Protein AF-A0A933Z102-F1 (afdb_monomer)

Nearest PDB structures (foldseek):
  1rt6-assembly1_B  TM=4.682E-01  e=6.415E+00  HIV-1 M:B_HXB2R
  1tkx-assembly1_B  TM=2.933E-01  e=2.797E+00  Human immunodeficiency virus 1
  4b3q-assembly1_B  TM=2.417E-01  e=1.741E+00  Human immunodeficiency virus 1
  1jle-assembly1_B  TM=2.819E-01  e=4.769E+00  HIV-1 M:B_HXB2R
  1jlg-assembly1_B  TM=3.079E-01  e=9.716E+00  HIV-1 M:B_HXB2R

Structure (mmCIF, N/CA/C/O backbone):
data_AF-A0A933Z102-F1
#
_entry.id   AF-A0A933Z102-F1
#
loop_
_atom_site.group_PDB
_atom_site.id
_atom_site.type_symbol
_atom_site.label_atom_id
_atom_site.label_alt_id
_atom_site.label_comp_id
_atom_site.label_asym_id
_atom_site.label_entity_id
_atom_site.label_seq_id
_atom_site.pdbx_PDB_ins_code
_atom_site.Cartn_x
_atom_site.Cartn_y
_atom_site.Cartn_z
_atom_site.occupancy
_atom_site.B_iso_or_equiv
_atom_site.auth_seq_id
_atom_site.auth_comp_id
_atom_site.auth_asym_id
_atom_site.auth_atom_id
_atom_site.pdbx_PDB_model_num
ATOM 1 N N . MET A 1 1 ? 8.491 11.244 -2.025 1.00 77.44 1 MET A N 1
ATOM 2 C CA . MET A 1 1 ? 7.360 10.431 -1.491 1.00 77.44 1 MET A CA 1
ATOM 3 C C . MET A 1 1 ? 7.937 9.228 -0.768 1.00 77.44 1 MET A C 1
ATOM 5 O O . MET A 1 1 ? 8.726 8.526 -1.383 1.00 77.44 1 MET A O 1
ATOM 9 N N . ILE A 1 2 ? 7.528 8.944 0.471 1.00 75.75 2 ILE A N 1
ATOM 10 C CA . ILE A 1 2 ? 7.899 7.686 1.141 1.00 75.75 2 ILE A CA 1
ATOM 11 C C . ILE A 1 2 ? 6.841 6.617 0.846 1.00 75.75 2 ILE A C 1
ATOM 13 O O . ILE A 1 2 ? 5.659 6.830 1.110 1.00 75.75 2 ILE A O 1
ATOM 17 N N . TYR A 1 3 ? 7.261 5.476 0.298 1.00 75.06 3 TYR A N 1
ATOM 18 C CA . TYR A 1 3 ? 6.426 4.291 0.102 1.00 75.06 3 TYR A CA 1
ATOM 19 C C . TYR A 1 3 ? 6.733 3.259 1.186 1.00 75.06 3 TYR A C 1
ATOM 21 O O . TYR A 1 3 ? 7.887 2.870 1.353 1.00 75.06 3 TYR A O 1
ATOM 29 N N . LEU A 1 4 ? 5.710 2.791 1.899 1.00 71.38 4 LEU A N 1
ATOM 30 C CA . LEU A 1 4 ? 5.842 1.723 2.886 1.00 71.38 4 LEU A CA 1
ATOM 31 C C . LEU A 1 4 ? 5.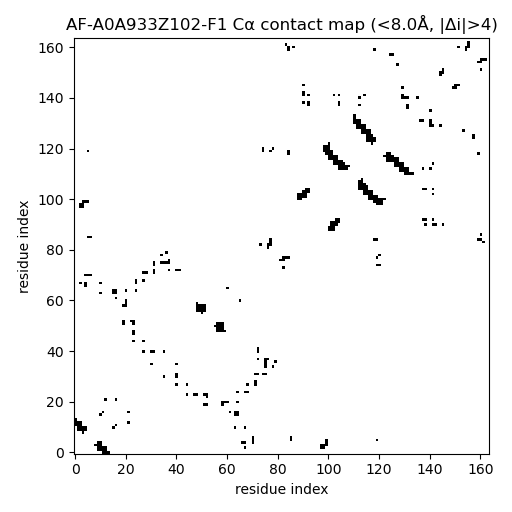277 0.426 2.305 1.00 71.38 4 LEU A C 1
ATOM 33 O O . LEU A 1 4 ? 4.087 0.346 1.999 1.00 71.38 4 LEU A O 1
ATOM 37 N N . THR A 1 5 ? 6.128 -0.586 2.142 1.00 76.69 5 THR A N 1
ATOM 38 C CA . THR A 1 5 ? 5.670 -1.903 1.693 1.00 76.69 5 THR A CA 1
ATOM 39 C C . THR A 1 5 ? 4.877 -2.601 2.789 1.00 76.69 5 THR A C 1
ATOM 41 O O . THR A 1 5 ? 5.052 -2.333 3.980 1.00 76.69 5 THR A O 1
ATOM 44 N N . LEU A 1 6 ? 4.076 -3.585 2.401 1.00 67.38 6 LEU A N 1
ATOM 45 C CA . LEU A 1 6 ? 3.466 -4.521 3.320 1.00 67.38 6 LEU A CA 1
ATOM 46 C C . LEU A 1 6 ? 4.513 -5.255 4.169 1.00 67.38 6 LEU A C 1
ATOM 48 O O . LEU A 1 6 ? 4.243 -5.614 5.296 1.00 67.38 6 LEU A O 1
ATOM 52 N N . ALA A 1 7 ? 5.745 -5.459 3.711 1.00 69.69 7 ALA A N 1
ATOM 53 C CA . ALA A 1 7 ? 6.790 -6.032 4.569 1.00 69.69 7 ALA A CA 1
ATOM 54 C C . ALA A 1 7 ? 7.361 -5.031 5.604 1.00 69.69 7 ALA A C 1
ATOM 56 O O . ALA A 1 7 ? 8.289 -5.370 6.335 1.00 69.69 7 ALA A O 1
ATOM 57 N N . GLY A 1 8 ? 6.847 -3.797 5.662 1.00 62.62 8 GLY A N 1
ATOM 58 C CA . GLY A 1 8 ? 7.334 -2.735 6.543 1.00 62.62 8 GLY A CA 1
ATOM 59 C C . GLY A 1 8 ? 8.608 -2.048 6.048 1.00 62.62 8 GLY A C 1
ATOM 60 O O . GLY A 1 8 ? 9.239 -1.314 6.805 1.00 62.62 8 GLY A O 1
ATOM 61 N N . ARG A 1 9 ? 9.008 -2.269 4.789 1.00 76.38 9 ARG A N 1
ATOM 62 C CA . ARG A 1 9 ? 10.164 -1.590 4.195 1.00 76.38 9 ARG A CA 1
ATOM 63 C C . ARG A 1 9 ? 9.748 -0.202 3.724 1.00 76.38 9 ARG A C 1
ATOM 65 O O . ARG A 1 9 ? 8.867 -0.086 2.877 1.00 76.38 9 ARG A O 1
ATOM 72 N N . ALA A 1 10 ? 10.416 0.830 4.229 1.00 75.19 10 ALA A N 1
ATOM 73 C CA . ALA A 1 10 ? 10.308 2.177 3.685 1.00 75.19 10 ALA A CA 1
ATOM 74 C C . ALA A 1 10 ? 11.202 2.324 2.441 1.00 75.19 10 ALA A C 1
ATOM 76 O O . ALA A 1 10 ? 12.326 1.819 2.416 1.00 75.19 10 ALA A O 1
ATOM 77 N N . VAL A 1 11 ? 10.687 3.000 1.417 1.00 79.19 11 VAL A N 1
ATOM 78 C CA . VAL A 1 11 ? 11.405 3.390 0.200 1.00 79.19 11 VAL A CA 1
ATOM 79 C C . VAL A 1 11 ? 11.168 4.877 -0.017 1.00 79.19 11 VAL A C 1
ATOM 81 O O . VAL A 1 11 ? 10.030 5.300 -0.243 1.00 79.19 11 VAL A O 1
ATOM 84 N N . ASP A 1 12 ? 12.226 5.674 0.052 1.00 86.50 12 ASP A N 1
ATOM 85 C CA . ASP A 1 12 ? 12.165 7.077 -0.326 1.00 86.50 12 ASP A CA 1
ATOM 86 C C . ASP A 1 12 ? 12.221 7.169 -1.849 1.00 86.50 12 ASP A C 1
ATOM 88 O O . ASP A 1 12 ? 13.262 7.004 -2.467 1.00 86.50 12 ASP A O 1
ATOM 92 N N . CYS A 1 13 ? 11.089 7.428 -2.495 1.00 86.75 13 CYS A N 1
ATOM 93 C CA . CYS A 1 13 ? 11.013 7.424 -3.953 1.00 86.75 13 CYS A CA 1
ATOM 94 C C . CYS A 1 13 ? 11.824 8.550 -4.615 1.00 86.75 13 CYS A C 1
ATOM 96 O O . CYS A 1 13 ? 12.092 8.468 -5.816 1.00 86.75 13 CYS A O 1
ATOM 98 N N . ASP A 1 14 ? 12.192 9.600 -3.880 1.00 89.38 14 ASP A N 1
ATOM 99 C CA . ASP A 1 14 ? 12.989 10.697 -4.431 1.00 89.38 14 ASP A CA 1
ATOM 100 C C . ASP A 1 14 ? 14.488 10.368 -4.396 1.00 89.38 14 ASP A C 1
ATOM 102 O O . ASP A 1 14 ? 15.206 10.745 -5.326 1.00 89.38 14 ASP A O 1
ATOM 106 N N . LEU A 1 15 ? 14.930 9.606 -3.388 1.00 91.88 15 LEU A N 1
ATOM 107 C CA . LEU A 1 15 ? 16.325 9.181 -3.209 1.00 91.88 15 LEU A CA 1
ATOM 108 C C . LEU A 1 15 ? 16.628 7.800 -3.813 1.00 91.88 15 LEU A C 1
ATOM 110 O O . LEU A 1 15 ? 17.672 7.609 -4.431 1.00 91.88 15 LEU A O 1
ATOM 114 N N . ASP A 1 16 ? 15.714 6.845 -3.654 1.00 94.00 16 ASP A N 1
ATOM 115 C CA . ASP A 1 16 ? 15.929 5.427 -3.965 1.00 94.00 16 ASP A CA 1
ATOM 116 C C . ASP A 1 16 ? 15.504 5.042 -5.389 1.00 94.00 16 ASP A C 1
ATOM 118 O O . ASP A 1 16 ? 15.850 3.957 -5.868 1.00 94.00 16 ASP A O 1
ATOM 122 N N . LEU A 1 17 ? 14.720 5.894 -6.062 1.00 95.56 17 LEU A N 1
ATOM 123 C CA . LEU A 1 17 ? 14.228 5.645 -7.417 1.00 95.56 17 LEU A CA 1
ATOM 124 C C . LEU A 1 17 ? 14.731 6.699 -8.402 1.00 95.56 17 LEU A C 1
ATOM 126 O O . LEU A 1 17 ? 14.785 7.893 -8.115 1.00 95.56 17 LEU A O 1
ATOM 130 N N . THR A 1 18 ? 15.024 6.264 -9.622 1.00 94.25 18 THR A N 1
ATOM 131 C CA . THR A 1 18 ? 15.315 7.165 -10.740 1.00 94.25 18 THR A CA 1
ATOM 132 C C . THR A 1 18 ? 14.033 7.802 -11.285 1.00 94.25 18 THR A C 1
ATOM 134 O O . THR A 1 18 ? 12.919 7.331 -11.043 1.00 94.25 18 THR A O 1
ATOM 137 N N . SER A 1 19 ? 14.163 8.871 -12.077 1.00 93.25 19 SER A N 1
ATOM 138 C CA . SER A 1 19 ? 13.002 9.501 -12.729 1.00 93.25 19 SER A CA 1
ATOM 139 C C . SER A 1 19 ? 12.198 8.517 -13.612 1.00 93.25 19 SER A C 1
ATOM 141 O O . SER A 1 19 ? 10.977 8.432 -13.436 1.00 93.25 19 SER A O 1
ATOM 143 N N . PRO A 1 20 ? 12.829 7.680 -14.470 1.00 94.06 20 PRO A N 1
ATOM 144 C CA . PRO A 1 20 ? 12.111 6.632 -15.202 1.00 94.06 20 PRO A CA 1
ATOM 145 C C . PRO A 1 20 ? 11.386 5.629 -14.293 1.00 94.06 20 PRO A C 1
ATOM 147 O O . PRO A 1 20 ? 10.242 5.266 -14.568 1.00 94.06 20 PRO A O 1
ATOM 150 N N . GLN A 1 21 ? 12.008 5.217 -13.183 1.00 95.38 21 GLN A N 1
ATOM 151 C CA . GLN A 1 21 ? 11.392 4.305 -12.214 1.00 95.38 21 GLN A CA 1
ATOM 152 C C . GLN A 1 21 ? 10.178 4.927 -11.525 1.00 95.38 21 GLN A C 1
ATOM 154 O O . GLN A 1 21 ? 9.138 4.277 -11.436 1.00 95.38 21 GLN A O 1
ATOM 159 N N . ARG A 1 22 ? 10.264 6.191 -11.090 1.00 94.62 22 ARG A N 1
ATOM 160 C CA . ARG A 1 22 ? 9.121 6.912 -10.510 1.00 94.62 22 ARG A CA 1
ATOM 161 C C . ARG A 1 22 ? 7.954 7.008 -11.485 1.00 94.62 22 ARG A C 1
ATOM 163 O O . ARG A 1 22 ? 6.806 6.858 -11.074 1.00 94.62 22 ARG A O 1
ATOM 170 N N . HIS A 1 23 ? 8.220 7.207 -12.773 1.00 93.00 23 HIS A N 1
ATOM 171 C CA . HIS A 1 23 ? 7.145 7.214 -13.756 1.00 93.00 23 HIS A CA 1
ATOM 172 C C . HIS A 1 23 ? 6.468 5.854 -13.917 1.00 93.00 23 HIS A C 1
ATOM 174 O O . HIS A 1 23 ? 5.239 5.771 -13.953 1.00 93.00 23 HIS A O 1
ATOM 180 N N . VAL A 1 24 ? 7.254 4.780 -14.030 1.00 95.00 24 VAL A N 1
ATOM 181 C CA . VAL A 1 24 ? 6.675 3.435 -14.086 1.00 95.00 24 VAL A CA 1
ATOM 182 C C . VAL A 1 24 ? 5.880 3.177 -12.807 1.00 95.00 24 VAL A C 1
ATOM 184 O O . VAL A 1 24 ? 4.745 2.719 -12.893 1.00 95.00 24 VAL A O 1
ATOM 187 N N . LEU A 1 25 ? 6.408 3.559 -11.641 1.00 94.62 25 LEU A N 1
ATOM 188 C CA . LEU A 1 25 ? 5.713 3.447 -10.361 1.00 94.62 25 LEU A CA 1
ATOM 189 C C . LEU A 1 25 ? 4.359 4.172 -10.360 1.00 94.62 25 LEU A C 1
ATOM 191 O O . LEU A 1 25 ? 3.381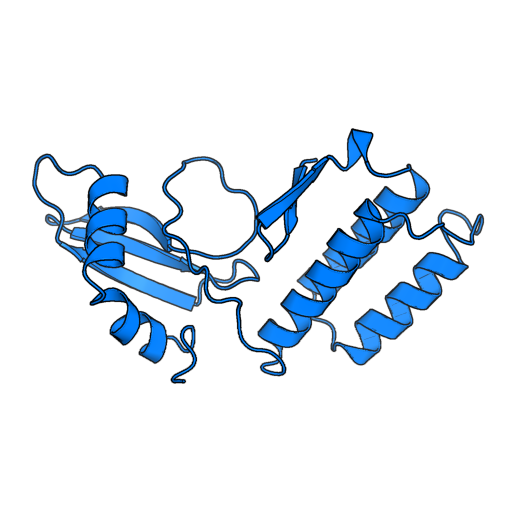 3.588 -9.908 1.00 94.62 25 LEU A O 1
ATOM 195 N N . GLN A 1 26 ? 4.258 5.388 -10.908 1.00 93.44 26 GLN A N 1
ATOM 196 C CA . GLN A 1 26 ? 2.970 6.089 -11.029 1.00 93.44 26 GLN A CA 1
ATOM 197 C C . GLN A 1 26 ? 1.934 5.247 -11.787 1.00 93.44 26 GLN A C 1
ATOM 199 O O . GLN A 1 26 ? 0.804 5.110 -11.324 1.00 93.44 26 GLN A O 1
ATOM 204 N N . LYS A 1 27 ? 2.327 4.618 -12.906 1.00 94.88 27 LYS A N 1
ATOM 205 C CA . LYS A 1 27 ? 1.442 3.708 -13.654 1.00 94.88 27 LYS A CA 1
ATOM 206 C C . LYS A 1 27 ? 1.033 2.502 -12.809 1.00 94.88 27 LYS A C 1
ATOM 208 O O . LYS A 1 27 ? -0.146 2.157 -12.781 1.00 94.88 27 LYS A O 1
ATOM 213 N N . LEU A 1 28 ? 1.991 1.884 -12.111 1.00 95.06 28 LEU A N 1
ATOM 214 C CA . LEU A 1 28 ? 1.724 0.730 -11.249 1.00 95.06 28 LEU A CA 1
ATOM 215 C C . LEU A 1 28 ? 0.740 1.082 -10.127 1.00 95.06 28 LEU A C 1
ATOM 217 O O . LEU A 1 28 ? -0.205 0.332 -9.908 1.00 95.06 28 LEU A O 1
ATOM 221 N N . LEU A 1 29 ? 0.913 2.230 -9.467 1.00 89.00 29 LEU A N 1
ATOM 222 C CA . LEU A 1 29 ? -0.008 2.722 -8.438 1.00 89.00 29 LEU A CA 1
ATOM 223 C C . LEU A 1 29 ? -1.420 2.919 -8.997 1.00 89.00 29 LEU A C 1
ATOM 225 O O . LEU A 1 29 ? -2.387 2.486 -8.381 1.00 89.00 29 LEU A O 1
ATOM 229 N N . THR A 1 30 ? -1.556 3.511 -10.188 1.00 90.00 30 THR A N 1
ATOM 230 C CA . THR A 1 30 ? -2.866 3.660 -10.839 1.00 90.00 30 THR A CA 1
ATOM 231 C C . THR A 1 30 ? -3.516 2.307 -11.129 1.00 90.00 30 THR A C 1
ATOM 233 O O . THR A 1 30 ? -4.710 2.135 -10.908 1.00 90.00 30 THR A O 1
ATOM 236 N N . TRP A 1 31 ? -2.760 1.330 -11.625 1.00 93.38 31 TRP A N 1
ATOM 237 C CA . TRP A 1 31 ? -3.302 0.011 -11.961 1.00 93.38 31 TRP A CA 1
ATOM 238 C C . TRP A 1 31 ? -3.660 -0.832 -10.739 1.00 93.38 31 TRP A C 1
ATOM 240 O O . TRP A 1 31 ? -4.670 -1.534 -10.768 1.00 93.38 31 TRP A O 1
ATOM 250 N N . GLU A 1 32 ? -2.860 -0.747 -9.676 1.00 88.50 32 GLU A N 1
ATOM 251 C CA . GLU A 1 32 ? -3.200 -1.330 -8.378 1.00 88.50 32 GLU A CA 1
ATOM 252 C C . GLU A 1 32 ? -4.490 -0.696 -7.843 1.00 88.50 32 GLU A C 1
ATOM 254 O O . GLU A 1 32 ? -5.427 -1.417 -7.501 1.00 88.50 32 GLU A O 1
ATOM 259 N N . HIS A 1 33 ? -4.601 0.637 -7.891 1.00 81.25 33 HIS A N 1
ATOM 260 C CA . HIS A 1 33 ? -5.788 1.359 -7.439 1.00 81.25 33 HIS A CA 1
ATOM 261 C C . HIS A 1 33 ? -7.051 0.925 -8.198 1.00 81.25 33 HIS A C 1
ATOM 263 O O . HIS A 1 33 ? -8.060 0.598 -7.572 1.00 81.25 33 HIS A O 1
ATOM 269 N N . LEU A 1 34 ? -6.963 0.813 -9.530 1.00 83.75 34 LEU A N 1
ATOM 270 C CA . LEU A 1 34 ? -8.036 0.302 -10.395 1.00 83.75 34 LEU A CA 1
ATOM 271 C C . LEU A 1 34 ? -8.374 -1.181 -10.159 1.00 83.75 34 LEU A C 1
ATOM 273 O O . LEU A 1 34 ? -9.346 -1.676 -10.723 1.00 83.75 34 LEU A O 1
ATOM 277 N N . GLY A 1 35 ? -7.593 -1.899 -9.348 1.00 80.50 35 GLY A N 1
ATOM 278 C CA . GLY A 1 35 ? -7.872 -3.282 -8.980 1.00 80.50 35 GLY A CA 1
ATOM 279 C C . GLY A 1 35 ? -7.730 -4.254 -10.143 1.00 80.50 35 GLY A C 1
ATOM 280 O O . GLY A 1 35 ? -8.500 -5.211 -10.224 1.00 80.50 35 GLY A O 1
ATOM 281 N N . LEU A 1 36 ? -6.774 -4.018 -11.051 1.00 90.50 36 LEU A N 1
ATOM 282 C CA . LEU A 1 36 ? -6.530 -4.935 -12.165 1.00 90.50 36 LEU A CA 1
ATOM 283 C C . LEU A 1 36 ? -6.323 -6.371 -11.675 1.00 90.50 36 LEU A C 1
ATOM 285 O O . LEU A 1 36 ? -5.804 -6.606 -10.581 1.00 90.50 36 LEU A O 1
ATOM 289 N N . LYS A 1 37 ? -6.688 -7.343 -12.514 1.00 91.75 37 LYS A N 1
ATOM 290 C CA . LYS A 1 37 ? -6.301 -8.736 -12.289 1.00 91.75 37 LYS A CA 1
ATOM 291 C C . LYS A 1 37 ? -4.778 -8.850 -12.258 1.00 91.75 37 LYS A C 1
ATOM 293 O O . LYS A 1 37 ? -4.075 -8.099 -12.937 1.00 91.75 37 LYS A O 1
ATOM 298 N N . LEU A 1 38 ? -4.269 -9.818 -11.500 1.00 90.62 38 LEU A N 1
ATOM 299 C CA . LEU A 1 38 ? -2.829 -10.000 -11.314 1.00 90.62 38 LEU A CA 1
ATOM 300 C C . LEU A 1 38 ? -2.093 -10.259 -12.642 1.00 90.62 38 LEU A C 1
ATOM 302 O O . LEU A 1 38 ? -1.009 -9.721 -12.859 1.00 90.62 38 LEU A O 1
ATOM 306 N N . GLU A 1 39 ? -2.711 -11.018 -13.551 1.00 94.88 39 GLU A N 1
ATOM 307 C CA . GLU A 1 39 ? -2.196 -11.2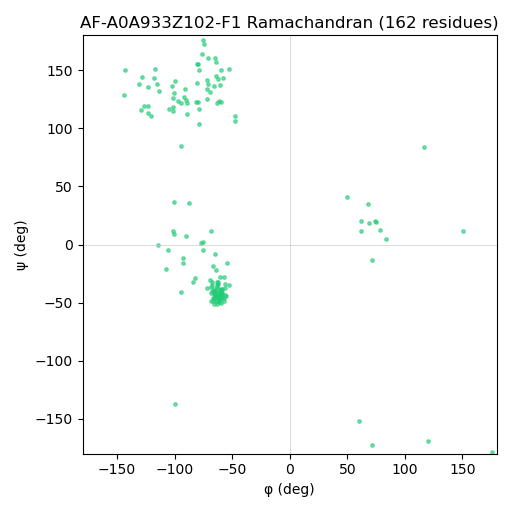88 -14.901 1.00 94.88 39 GLU A CA 1
ATOM 308 C C . GLU A 1 39 ? -2.071 -10.008 -15.745 1.00 94.88 39 GLU A C 1
ATOM 310 O O . GLU A 1 39 ? -1.013 -9.735 -16.318 1.00 94.88 39 GLU A O 1
ATOM 315 N N . ASP A 1 40 ? -3.108 -9.165 -15.735 1.00 96.19 40 ASP A N 1
ATOM 316 C CA . ASP A 1 40 ? -3.126 -7.889 -16.451 1.00 96.19 40 ASP A CA 1
ATOM 317 C C . ASP A 1 40 ? -2.098 -6.919 -15.869 1.00 96.19 40 ASP A C 1
ATOM 319 O O . ASP A 1 40 ? -1.400 -6.215 -16.604 1.00 96.19 40 ASP A O 1
ATOM 323 N N . PHE A 1 41 ? -1.978 -6.887 -14.541 1.00 96.31 41 PHE A N 1
ATOM 324 C CA . PHE A 1 41 ? -0.983 -6.077 -13.854 1.00 96.31 41 PHE A CA 1
ATOM 325 C C . PHE A 1 41 ? 0.440 -6.510 -14.222 1.00 96.31 41 PHE A C 1
ATOM 327 O O . PHE A 1 41 ? 1.269 -5.663 -14.559 1.00 96.31 41 PHE A O 1
ATOM 334 N N . ALA A 1 42 ? 0.718 -7.817 -14.218 1.00 95.56 42 ALA A N 1
ATOM 335 C CA . ALA A 1 42 ? 2.021 -8.364 -14.581 1.00 95.56 42 ALA A CA 1
ATOM 336 C C . ALA A 1 42 ? 2.390 -8.035 -16.037 1.00 95.56 42 ALA A C 1
ATOM 338 O O . ALA A 1 42 ? 3.484 -7.523 -16.293 1.00 95.56 42 ALA A O 1
ATOM 339 N N . ALA A 1 43 ? 1.463 -8.239 -16.978 1.00 96.81 43 ALA A N 1
ATOM 340 C CA . ALA A 1 43 ? 1.675 -7.929 -18.391 1.00 96.81 43 ALA A CA 1
ATOM 341 C C . ALA A 1 43 ? 1.923 -6.427 -18.623 1.00 96.81 43 ALA A C 1
ATOM 343 O O . ALA A 1 43 ? 2.860 -6.037 -19.326 1.00 96.81 43 ALA A O 1
ATOM 344 N N . ARG A 1 44 ? 1.125 -5.557 -17.989 1.00 96.56 44 ARG A N 1
ATOM 345 C CA . ARG A 1 44 ? 1.290 -4.099 -18.108 1.00 96.56 44 ARG A CA 1
ATOM 346 C C . ARG A 1 44 ? 2.570 -3.598 -17.447 1.00 96.56 44 ARG A C 1
ATOM 348 O O . ARG A 1 44 ? 3.215 -2.706 -17.998 1.00 96.56 44 ARG A O 1
ATOM 355 N N . ARG A 1 45 ? 2.972 -4.179 -16.311 1.00 95.50 45 ARG A N 1
ATOM 356 C CA . ARG A 1 45 ? 4.260 -3.894 -15.662 1.00 95.50 45 ARG A CA 1
ATOM 357 C C . ARG A 1 45 ? 5.422 -4.226 -16.591 1.00 95.50 45 ARG A C 1
ATOM 359 O O . ARG A 1 45 ? 6.287 -3.374 -16.774 1.00 95.50 45 ARG A O 1
ATOM 366 N N . ALA A 1 46 ? 5.436 -5.423 -17.181 1.00 94.94 46 ALA A N 1
ATOM 367 C CA . ALA A 1 46 ? 6.494 -5.840 -18.101 1.00 94.94 46 ALA A CA 1
ATOM 368 C C . ALA A 1 46 ? 6.620 -4.862 -19.279 1.00 94.94 46 ALA A C 1
ATOM 370 O O . ALA A 1 46 ? 7.699 -4.329 -19.530 1.00 94.94 46 ALA A O 1
ATOM 371 N N . LYS A 1 47 ? 5.491 -4.518 -19.909 1.00 94.69 47 LYS A N 1
ATOM 372 C CA . LYS A 1 47 ? 5.452 -3.545 -21.007 1.00 94.69 47 LYS A CA 1
ATOM 373 C C . LYS A 1 47 ? 5.919 -2.147 -20.588 1.00 94.69 47 LYS A C 1
ATOM 375 O O . LYS A 1 47 ? 6.626 -1.484 -21.338 1.00 94.69 47 LYS A O 1
ATOM 380 N N . ALA A 1 48 ? 5.544 -1.673 -19.400 1.00 93.81 48 ALA A N 1
ATOM 381 C CA . ALA A 1 48 ? 5.981 -0.363 -18.916 1.00 93.81 48 ALA A CA 1
ATOM 382 C C . ALA A 1 48 ? 7.485 -0.304 -18.632 1.00 93.81 48 ALA A C 1
ATOM 384 O O . ALA A 1 48 ? 8.097 0.738 -18.858 1.00 93.81 48 ALA A O 1
ATOM 385 N N . LEU A 1 49 ? 8.066 -1.403 -18.151 1.00 93.69 49 LEU A N 1
ATOM 386 C CA . LEU A 1 49 ? 9.507 -1.523 -17.951 1.00 93.69 49 LEU A CA 1
ATOM 387 C C . LEU A 1 49 ? 10.258 -1.559 -19.280 1.00 93.69 49 LEU A C 1
ATOM 389 O O . LEU A 1 49 ? 11.277 -0.891 -19.411 1.00 93.69 49 LEU A O 1
ATOM 393 N N . GLU A 1 50 ? 9.734 -2.281 -20.267 1.00 94.25 50 GLU A N 1
ATOM 394 C CA . GLU A 1 50 ? 10.313 -2.352 -21.610 1.00 94.25 50 GLU A CA 1
ATOM 395 C C . GLU A 1 50 ? 10.270 -0.997 -22.329 1.00 94.25 50 GLU A C 1
ATOM 397 O O . GLU A 1 50 ? 11.265 -0.576 -22.906 1.00 94.25 50 GLU A O 1
ATOM 402 N N . GLN A 1 51 ? 9.136 -0.293 -22.272 1.00 91.12 51 GLN A N 1
ATOM 403 C CA . GLN A 1 51 ? 8.939 0.967 -22.998 1.00 91.12 51 GLN A CA 1
ATOM 404 C C . GLN A 1 51 ? 9.515 2.195 -22.278 1.00 91.12 51 GLN A C 1
ATOM 406 O O . GLN A 1 51 ? 9.854 3.189 -22.921 1.00 91.12 51 GLN A O 1
ATOM 411 N N . GLY A 1 52 ? 9.581 2.165 -20.945 1.00 84.00 52 GLY A N 1
ATOM 412 C CA . GLY A 1 52 ? 10.038 3.281 -20.119 1.00 84.00 52 GLY A CA 1
ATOM 413 C C . GLY A 1 52 ? 9.216 4.572 -20.249 1.00 84.00 52 GLY A C 1
ATOM 414 O O . GLY A 1 52 ? 8.005 4.555 -20.497 1.00 84.00 52 GLY A O 1
ATOM 415 N N . TRP A 1 53 ? 9.872 5.714 -20.010 1.00 78.69 53 TRP A N 1
ATOM 416 C CA . TRP A 1 53 ? 9.309 7.056 -20.217 1.00 78.69 53 TRP A CA 1
ATOM 417 C C . TRP A 1 53 ? 9.654 7.543 -21.628 1.00 78.69 53 TRP A C 1
ATOM 419 O O . TRP A 1 53 ? 10.822 7.543 -22.007 1.00 78.69 53 TRP A O 1
ATOM 429 N N . GLY A 1 54 ? 8.656 7.968 -22.407 1.00 76.75 54 GLY A N 1
ATOM 430 C CA . GLY A 1 54 ? 8.879 8.532 -23.746 1.00 76.75 54 GLY A CA 1
ATOM 431 C C . GLY A 1 54 ? 9.520 7.574 -24.761 1.00 76.75 54 GLY A C 1
ATOM 432 O O . GLY A 1 54 ? 10.102 8.041 -25.732 1.00 76.75 54 GLY A O 1
ATOM 433 N N . GLY A 1 55 ? 9.451 6.255 -24.538 1.00 77.25 55 GLY A N 1
ATOM 434 C CA . GLY A 1 55 ? 10.115 5.252 -25.380 1.00 77.25 55 GLY A CA 1
ATOM 435 C C . GLY A 1 55 ? 11.589 5.008 -25.038 1.00 77.25 55 GLY A C 1
ATOM 436 O O . GLY A 1 55 ? 12.244 4.242 -25.734 1.00 77.25 55 GLY A O 1
ATOM 437 N N . LEU A 1 56 ? 12.113 5.627 -23.973 1.00 78.75 56 LEU A N 1
ATOM 438 C CA . LEU A 1 56 ? 13.505 5.492 -23.520 1.00 78.75 56 LEU A CA 1
ATOM 439 C C . LEU A 1 56 ? 13.704 4.310 -22.558 1.00 78.75 56 LEU A C 1
ATOM 441 O O . LEU A 1 56 ? 14.443 4.411 -21.579 1.00 78.75 56 LEU A O 1
ATOM 445 N N . GLY A 1 57 ? 12.988 3.211 -22.778 1.00 82.69 57 GLY A N 1
ATOM 446 C CA . GLY A 1 57 ? 13.256 1.968 -22.066 1.00 82.69 57 GLY A CA 1
ATOM 447 C C . GLY A 1 57 ? 14.521 1.263 -22.583 1.00 82.69 57 GLY A C 1
ATOM 448 O O . GLY A 1 57 ? 15.096 1.680 -23.591 1.00 82.69 57 GLY A O 1
ATOM 449 N N . PRO A 1 58 ? 14.966 0.188 -21.914 1.00 91.06 58 PRO A N 1
ATOM 450 C CA . PRO A 1 58 ? 14.345 -0.434 -20.746 1.00 91.06 58 PRO A CA 1
ATOM 451 C C . PRO A 1 58 ? 14.633 0.319 -19.438 1.00 91.06 58 PRO A C 1
ATOM 453 O O . PRO A 1 58 ? 15.684 0.928 -19.257 1.00 91.06 58 PRO A O 1
ATOM 456 N N . VAL A 1 59 ? 13.699 0.244 -18.490 1.00 93.56 59 VAL A N 1
ATOM 457 C CA . VAL A 1 59 ? 13.886 0.759 -17.128 1.00 93.56 59 VAL A CA 1
ATOM 458 C C . VAL A 1 59 ? 14.496 -0.332 -16.257 1.00 93.56 59 VAL A C 1
ATOM 460 O O . VAL A 1 59 ? 13.912 -1.402 -16.079 1.00 93.56 59 VAL A O 1
ATOM 463 N N . GLU A 1 60 ? 15.663 -0.045 -15.684 1.00 91.50 60 GLU A N 1
ATOM 464 C CA . GLU A 1 60 ? 16.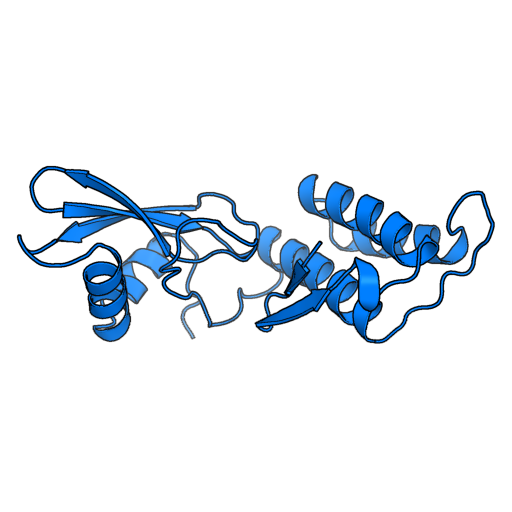340 -0.944 -14.752 1.00 91.50 60 GLU A CA 1
ATOM 465 C C . GLU A 1 60 ? 15.480 -1.214 -13.507 1.00 91.50 60 GLU A C 1
ATOM 467 O O . GLU A 1 60 ? 14.895 -0.300 -12.918 1.00 91.50 60 GLU A O 1
ATOM 472 N N . GLN A 1 61 ? 15.436 -2.473 -13.067 1.00 93.00 61 GLN A N 1
ATOM 473 C CA . GLN A 1 61 ? 14.764 -2.873 -11.832 1.00 93.00 61 GLN A CA 1
ATOM 474 C C . GLN A 1 61 ? 15.756 -2.914 -10.667 1.00 93.00 61 GLN A C 1
ATOM 476 O O . GLN A 1 61 ? 16.277 -3.972 -10.318 1.00 93.00 61 GLN A O 1
ATOM 481 N N . THR A 1 62 ? 15.990 -1.764 -10.034 1.00 95.62 62 THR A N 1
ATOM 482 C CA . THR A 1 62 ? 16.791 -1.703 -8.803 1.00 95.62 62 THR A CA 1
ATOM 483 C C . THR A 1 62 ? 16.093 -2.451 -7.658 1.00 95.62 62 THR A C 1
ATOM 485 O O . THR A 1 62 ? 14.869 -2.625 -7.684 1.00 95.62 62 THR A O 1
ATOM 488 N N . PRO A 1 63 ? 16.818 -2.848 -6.595 1.00 95.19 63 PRO A N 1
ATOM 489 C CA . PRO A 1 63 ? 16.211 -3.505 -5.436 1.00 95.19 63 PRO A CA 1
ATOM 490 C C . PRO A 1 63 ? 15.079 -2.704 -4.775 1.00 95.19 63 PRO A C 1
ATOM 492 O O . PRO A 1 63 ? 14.128 -3.296 -4.265 1.00 95.19 63 PRO A O 1
ATOM 495 N N . ALA A 1 64 ? 15.166 -1.368 -4.774 1.00 93.31 64 ALA A N 1
ATOM 496 C CA . ALA A 1 64 ? 14.114 -0.494 -4.256 1.00 93.31 64 ALA A CA 1
ATOM 497 C C . ALA A 1 64 ? 12.859 -0.543 -5.138 1.00 93.31 64 ALA A C 1
ATOM 499 O O . ALA A 1 64 ? 11.761 -0.792 -4.640 1.00 93.31 64 ALA A O 1
ATOM 500 N N . PHE A 1 65 ? 13.022 -0.401 -6.457 1.00 96.31 65 PHE A N 1
ATOM 501 C CA . PHE A 1 65 ? 11.904 -0.491 -7.391 1.00 96.31 65 PHE A CA 1
ATOM 502 C C . PHE A 1 65 ? 11.247 -1.878 -7.368 1.00 96.31 65 PHE A C 1
ATOM 504 O O . PHE A 1 65 ? 10.022 -1.986 -7.318 1.00 96.31 65 PHE A O 1
ATOM 511 N N . ALA A 1 66 ? 12.050 -2.946 -7.359 1.00 95.56 66 ALA A N 1
ATOM 512 C CA . ALA A 1 66 ? 11.560 -4.319 -7.298 1.00 95.56 66 ALA A CA 1
ATOM 513 C C . ALA A 1 66 ? 10.732 -4.577 -6.029 1.00 95.56 66 ALA A C 1
ATOM 515 O O . ALA A 1 66 ? 9.696 -5.237 -6.111 1.00 95.56 66 ALA A O 1
ATOM 516 N N . ALA A 1 67 ? 11.145 -4.016 -4.886 1.00 90.38 67 ALA A N 1
ATOM 517 C CA . ALA A 1 67 ? 10.396 -4.111 -3.637 1.00 90.38 67 ALA A CA 1
ATOM 518 C C . ALA A 1 67 ? 9.017 -3.447 -3.743 1.00 90.38 67 ALA A C 1
ATOM 520 O O . ALA A 1 67 ? 8.018 -4.078 -3.410 1.00 90.38 67 ALA A O 1
ATOM 521 N N . VAL A 1 68 ? 8.941 -2.217 -4.261 1.00 89.94 68 VAL A N 1
ATOM 522 C CA . VAL A 1 68 ? 7.661 -1.506 -4.425 1.00 89.94 68 VAL A CA 1
ATOM 523 C C . VAL A 1 68 ? 6.760 -2.207 -5.446 1.00 89.94 68 VAL A C 1
ATOM 525 O O . VAL A 1 68 ? 5.583 -2.445 -5.193 1.00 89.94 68 VAL A O 1
ATOM 528 N N . ALA A 1 69 ? 7.304 -2.593 -6.600 1.00 94.62 69 ALA A N 1
ATOM 529 C CA . ALA A 1 69 ? 6.524 -3.246 -7.647 1.00 94.62 69 ALA A CA 1
ATOM 530 C C . ALA A 1 69 ? 6.045 -4.654 -7.240 1.00 94.62 69 ALA A C 1
ATOM 532 O O . ALA A 1 69 ? 4.978 -5.090 -7.674 1.00 94.62 69 ALA A O 1
ATOM 533 N N . GLY A 1 70 ? 6.826 -5.370 -6.424 1.00 92.88 70 GLY A N 1
ATOM 534 C CA . GLY A 1 70 ? 6.412 -6.623 -5.792 1.00 92.88 70 GLY A CA 1
ATOM 535 C C . GLY A 1 70 ? 5.312 -6.413 -4.753 1.00 92.88 70 GLY A C 1
ATOM 536 O O . GLY A 1 70 ? 4.350 -7.175 -4.730 1.00 92.88 70 GLY A O 1
ATOM 537 N N . ASP A 1 71 ? 5.403 -5.345 -3.960 1.00 89.12 71 ASP A N 1
ATOM 538 C CA . ASP A 1 71 ? 4.389 -5.002 -2.962 1.00 89.12 71 ASP A CA 1
ATOM 539 C C . ASP A 1 71 ? 3.018 -4.720 -3.587 1.00 89.12 71 ASP A C 1
ATOM 541 O O . ASP A 1 71 ? 2.004 -5.248 -3.138 1.00 89.12 71 ASP A O 1
ATOM 545 N N . LEU A 1 72 ? 2.984 -3.955 -4.681 1.00 90.50 72 LEU A N 1
ATOM 546 C CA . LEU A 1 72 ? 1.745 -3.669 -5.412 1.00 90.50 72 LEU A CA 1
ATOM 547 C C . LEU A 1 72 ? 1.105 -4.941 -5.988 1.00 90.50 72 LEU A C 1
ATOM 549 O O . LEU A 1 72 ? -0.114 -5.100 -5.938 1.00 90.50 72 LEU A O 1
ATOM 553 N N . ALA A 1 73 ? 1.916 -5.881 -6.481 1.00 92.19 73 ALA A N 1
ATOM 554 C CA . ALA A 1 73 ? 1.417 -7.180 -6.926 1.00 92.19 73 ALA A CA 1
ATOM 555 C C . ALA A 1 73 ? 0.855 -8.006 -5.754 1.00 92.19 73 ALA A C 1
ATOM 557 O O . ALA A 1 73 ? -0.201 -8.622 -5.892 1.00 92.19 73 ALA A O 1
ATOM 558 N N . ALA A 1 74 ? 1.514 -7.983 -4.590 1.00 84.56 74 ALA A N 1
ATOM 559 C CA . ALA A 1 74 ? 1.025 -8.652 -3.387 1.00 84.56 74 ALA A CA 1
ATOM 560 C C . ALA A 1 74 ? -0.314 -8.062 -2.911 1.00 84.56 74 ALA A C 1
ATOM 562 O O . ALA A 1 74 ? -1.235 -8.815 -2.599 1.00 84.56 74 ALA A O 1
ATOM 563 N N . ARG A 1 75 ? -0.467 -6.731 -2.932 1.00 79.62 75 ARG A N 1
ATOM 564 C CA . ARG A 1 75 ? -1.737 -6.051 -2.615 1.00 79.62 75 ARG A CA 1
ATOM 565 C C . ARG A 1 75 ? -2.869 -6.481 -3.544 1.00 79.62 75 ARG A C 1
ATOM 567 O O . ARG A 1 75 ? -3.962 -6.765 -3.062 1.00 79.62 75 ARG A O 1
ATOM 574 N N . LEU A 1 76 ? -2.608 -6.607 -4.848 1.00 82.00 76 LEU A N 1
ATOM 575 C CA . LEU A 1 76 ? -3.593 -7.138 -5.797 1.00 82.00 76 LEU A CA 1
ATOM 576 C C . LEU A 1 76 ? -3.934 -8.604 -5.524 1.00 82.00 76 LEU A C 1
ATOM 578 O O . LEU A 1 76 ? -5.110 -8.955 -5.522 1.00 82.00 76 LEU A O 1
ATOM 582 N N . ALA A 1 77 ? -2.940 -9.453 -5.263 1.00 79.69 77 ALA A N 1
ATOM 583 C CA . ALA A 1 77 ? -3.184 -10.855 -4.934 1.00 79.69 77 ALA A CA 1
ATOM 584 C C . ALA A 1 77 ? -4.062 -10.992 -3.678 1.00 79.69 77 ALA A C 1
ATOM 586 O O . ALA A 1 77 ? -5.000 -11.785 -3.673 1.00 79.69 77 ALA A O 1
ATOM 587 N N . ILE A 1 78 ? -3.823 -10.171 -2.650 1.00 72.19 78 ILE A N 1
ATOM 588 C CA . ILE A 1 78 ? -4.669 -10.101 -1.450 1.00 72.19 78 ILE A CA 1
ATOM 589 C C . ILE A 1 78 ? -6.078 -9.613 -1.806 1.00 72.19 78 ILE A C 1
ATOM 591 O O . ILE A 1 78 ? -7.061 -10.251 -1.435 1.00 72.19 78 ILE A O 1
ATOM 595 N N . ARG A 1 79 ? -6.195 -8.516 -2.569 1.00 76.38 79 ARG A N 1
ATOM 596 C CA . ARG A 1 79 ? -7.483 -7.940 -2.999 1.00 76.38 79 ARG A CA 1
ATOM 597 C C . ARG A 1 79 ? -8.352 -8.955 -3.745 1.00 76.38 79 ARG A C 1
ATOM 599 O O . ARG A 1 79 ? -9.566 -8.955 -3.570 1.00 76.38 79 ARG A O 1
ATOM 606 N N . HIS A 1 80 ? -7.733 -9.811 -4.555 1.00 77.12 80 HIS A N 1
ATOM 607 C CA . HIS A 1 80 ? -8.407 -10.859 -5.327 1.00 77.12 80 HIS A CA 1
ATOM 608 C C . HIS A 1 80 ? -8.534 -12.196 -4.579 1.00 77.12 80 HIS A C 1
ATOM 610 O O . HIS A 1 80 ? -8.954 -13.184 -5.177 1.00 77.12 80 HIS A O 1
ATOM 616 N N . GLY A 1 81 ? -8.175 -12.260 -3.291 1.00 67.81 81 GLY A N 1
ATOM 617 C CA . GLY A 1 81 ? -8.283 -13.476 -2.475 1.00 67.81 81 GLY A CA 1
ATOM 618 C C . GLY A 1 81 ? -7.314 -14.598 -2.870 1.00 67.81 81 GLY A C 1
ATOM 619 O O . GLY A 1 81 ? -7.532 -15.754 -2.522 1.00 67.81 81 GLY A O 1
ATOM 620 N N . GLN A 1 82 ? -6.252 -14.273 -3.610 1.00 76.38 82 GLN A N 1
ATOM 621 C CA . GLN A 1 82 ? -5.234 -15.213 -4.096 1.00 76.38 82 GLN A CA 1
ATOM 622 C C . GLN A 1 82 ? -4.031 -15.334 -3.148 1.00 76.38 82 GLN A C 1
ATOM 624 O O . GLN A 1 82 ? -3.199 -16.223 -3.321 1.00 76.38 82 GLN A O 1
ATOM 629 N N . ALA A 1 83 ? -3.915 -14.440 -2.165 1.00 70.88 83 ALA A N 1
ATOM 630 C CA . ALA A 1 83 ? -2.878 -14.461 -1.141 1.00 70.88 83 ALA A CA 1
ATOM 631 C C . ALA A 1 83 ? -3.442 -14.016 0.213 1.00 70.88 83 ALA A C 1
ATOM 633 O O . ALA A 1 83 ? -4.350 -13.188 0.280 1.00 70.88 83 ALA A O 1
ATOM 634 N N . ALA A 1 84 ? -2.869 -14.544 1.293 1.00 61.56 84 ALA A N 1
ATOM 635 C CA . ALA A 1 84 ? -3.191 -14.106 2.643 1.00 61.56 84 ALA A CA 1
ATOM 636 C C . ALA A 1 84 ? -2.607 -12.709 2.910 1.00 61.56 84 ALA A C 1
ATOM 638 O O . ALA A 1 84 ? -1.471 -12.441 2.496 1.00 61.56 84 ALA A O 1
ATOM 639 N N . PRO A 1 85 ? -3.323 -11.826 3.630 1.00 55.38 85 PRO A N 1
ATOM 640 C CA . PR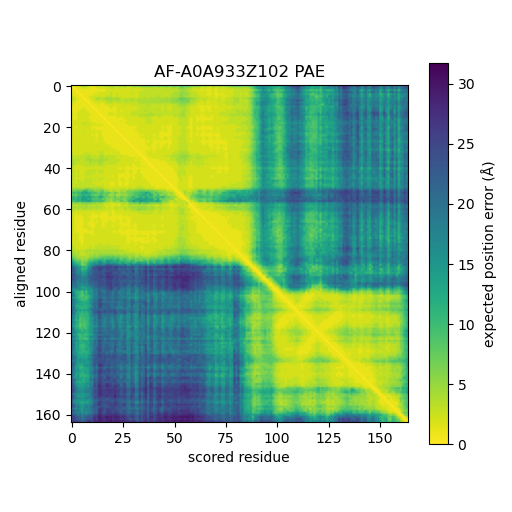O A 1 85 ? -2.714 -10.609 4.125 1.00 55.38 85 PRO A CA 1
ATOM 641 C C . PRO A 1 85 ? -1.582 -10.977 5.095 1.00 55.38 85 PRO A C 1
ATOM 643 O O . PRO A 1 85 ? -1.687 -11.949 5.849 1.00 55.38 85 PRO A O 1
ATOM 646 N N . PRO A 1 86 ? -0.476 -10.231 5.087 1.00 58.59 86 PRO A N 1
ATOM 647 C CA . PRO A 1 86 ? 0.611 -10.491 6.013 1.00 58.59 86 PRO A CA 1
ATOM 648 C C . PRO A 1 86 ? 0.161 -10.259 7.463 1.00 58.59 86 PRO A C 1
ATOM 650 O O . PRO A 1 86 ? -0.626 -9.362 7.754 1.00 58.59 86 PRO A O 1
ATOM 653 N N . GLY A 1 87 ? 0.682 -11.073 8.385 1.00 54.34 87 GLY A N 1
ATOM 654 C CA . GLY A 1 87 ? 0.207 -11.176 9.775 1.00 54.34 87 GLY A CA 1
ATOM 655 C C . GLY A 1 87 ? 0.444 -9.958 10.676 1.00 54.34 87 GLY A C 1
ATOM 656 O O . GLY A 1 87 ? 0.293 -10.065 11.887 1.00 54.34 87 GLY A O 1
ATOM 657 N N . TRP A 1 88 ? 0.834 -8.809 10.124 1.00 49.41 88 TRP A N 1
ATOM 658 C CA . TRP A 1 88 ? 1.060 -7.573 10.869 1.00 49.41 88 TRP A CA 1
ATOM 659 C C . TRP A 1 88 ? -0.113 -6.610 10.744 1.00 49.41 88 TRP A C 1
ATOM 661 O O . TRP A 1 88 ? 0.149 -5.419 10.715 1.00 49.41 88 TRP A O 1
ATOM 671 N N . LEU A 1 89 ? -1.383 -7.036 10.700 1.00 53.31 89 LEU A N 1
ATOM 672 C CA . LEU A 1 89 ? -2.449 -6.078 11.016 1.00 53.31 89 LEU A CA 1
ATOM 673 C C . LEU A 1 89 ? -2.025 -5.362 12.310 1.00 53.31 89 LEU A C 1
ATOM 675 O O . LEU A 1 89 ? -1.899 -5.970 13.360 1.00 53.31 89 LEU A O 1
ATOM 679 N N . LYS A 1 90 ? -1.606 -4.108 12.192 1.00 53.62 90 LYS A N 1
ATOM 680 C CA . LYS A 1 90 ? -0.957 -3.376 13.270 1.00 53.62 90 LYS A CA 1
ATOM 681 C C . LYS A 1 90 ? -1.937 -2.290 13.628 1.00 53.62 90 LYS A C 1
ATOM 683 O O . LYS A 1 90 ? -2.466 -1.606 12.749 1.00 53.62 90 LYS A O 1
ATOM 688 N N . ALA A 1 91 ? -2.177 -2.150 14.922 1.00 49.06 91 ALA A N 1
ATOM 689 C CA . ALA A 1 91 ? -2.740 -0.935 15.470 1.00 49.06 91 ALA A CA 1
ATOM 690 C C . ALA A 1 91 ? -1.962 0.260 14.897 1.00 49.06 91 ALA A C 1
ATOM 692 O O . ALA A 1 91 ? -0.768 0.389 15.174 1.00 49.06 91 ALA A O 1
ATOM 693 N N . GLN A 1 92 ? -2.577 1.075 14.035 1.00 56.62 92 GLN A N 1
ATOM 694 C CA . GLN A 1 92 ? -1.934 2.289 13.543 1.00 56.62 92 GLN A CA 1
ATOM 695 C C . GLN A 1 92 ? -2.285 3.408 14.520 1.00 56.62 92 GLN A C 1
ATOM 697 O O . GLN A 1 92 ? -3.440 3.783 14.662 1.00 56.62 92 GLN A O 1
ATOM 702 N N . LEU A 1 93 ? -1.279 3.901 15.238 1.00 48.19 93 LEU A N 1
ATOM 703 C CA . LEU A 1 93 ? -1.458 4.792 16.389 1.00 48.19 93 LEU A CA 1
ATOM 704 C C . LEU A 1 93 ? -1.198 6.276 16.054 1.00 48.19 93 LEU A C 1
ATOM 706 O O . LEU A 1 93 ? -0.991 7.064 16.967 1.00 48.19 93 LEU A O 1
ATOM 710 N N . TRP A 1 94 ? -1.082 6.662 14.774 1.00 44.75 94 TRP A N 1
ATOM 711 C CA . TRP A 1 94 ? -0.550 7.978 14.370 1.00 44.75 94 TRP A CA 1
ATOM 712 C C . TRP A 1 94 ? -1.520 8.793 13.493 1.00 44.75 94 TRP A C 1
ATOM 714 O O . TRP A 1 94 ? -2.034 8.256 12.507 1.00 44.75 94 TRP A O 1
ATOM 724 N N . PRO A 1 95 ? -1.701 10.104 13.759 1.00 34.94 95 PRO A N 1
ATOM 725 C CA . PRO A 1 95 ? -2.391 11.017 12.854 1.00 34.94 95 PRO A CA 1
ATOM 726 C C . PRO A 1 95 ? -1.456 11.436 11.703 1.00 34.94 95 PRO A C 1
ATOM 728 O O . PRO A 1 95 ? -0.422 12.062 11.923 1.00 34.94 95 PRO A O 1
ATOM 731 N N . GLY A 1 96 ? -1.819 11.083 10.464 1.00 44.12 96 GLY A N 1
ATOM 732 C CA . GLY A 1 96 ? -1.031 11.350 9.247 1.00 44.12 96 GLY A CA 1
ATOM 733 C C . GLY A 1 96 ? -0.573 10.055 8.571 1.00 44.12 96 GLY A C 1
ATOM 734 O O . GLY A 1 96 ? 0.520 9.555 8.822 1.00 44.12 96 GLY A O 1
ATOM 735 N N . ARG A 1 97 ? -1.445 9.461 7.749 1.00 46.75 97 ARG A N 1
ATOM 736 C CA . ARG A 1 97 ? -1.352 8.042 7.380 1.00 46.75 97 ARG A CA 1
ATOM 737 C C . ARG A 1 97 ? -0.523 7.772 6.118 1.00 46.75 97 ARG A C 1
ATOM 739 O O . ARG A 1 97 ? -0.757 8.381 5.077 1.00 46.75 97 ARG A O 1
ATOM 746 N N . TYR A 1 98 ? 0.363 6.773 6.201 1.00 45.41 98 TYR A N 1
ATOM 747 C CA . TYR A 1 98 ? 0.967 6.084 5.052 1.00 45.41 98 TYR A CA 1
ATOM 748 C C . TYR A 1 98 ? 0.239 4.746 4.795 1.00 45.41 98 TYR A C 1
ATOM 750 O O . TYR A 1 98 ? -0.157 4.055 5.735 1.00 45.41 98 TYR A O 1
ATOM 758 N N . ALA A 1 99 ? 0.044 4.408 3.518 1.00 53.06 99 ALA A N 1
ATOM 759 C CA . ALA A 1 99 ? -0.748 3.278 3.020 1.00 53.06 99 ALA A CA 1
ATOM 760 C C . ALA A 1 99 ? -0.302 1.892 3.543 1.00 53.06 99 ALA A C 1
ATOM 762 O O . ALA A 1 99 ? 0.897 1.629 3.630 1.00 53.06 99 ALA A O 1
ATOM 763 N N . GLY A 1 100 ? -1.235 0.964 3.817 1.00 56.47 100 GLY A N 1
ATOM 764 C CA . GLY A 1 100 ? -0.890 -0.390 4.304 1.00 56.47 100 GLY A CA 1
ATOM 765 C C . GLY A 1 100 ? -1.897 -1.113 5.210 1.00 56.47 100 GLY A C 1
ATOM 766 O O . GLY A 1 100 ? -1.552 -2.123 5.801 1.00 56.47 100 GLY A O 1
ATOM 767 N N . GLY A 1 101 ? -3.130 -0.652 5.357 1.00 67.00 101 GLY A N 1
ATOM 768 C CA . GLY A 1 101 ? -4.091 -1.271 6.280 1.00 67.00 101 GLY A CA 1
ATOM 769 C C . GLY A 1 101 ? -3.800 -1.046 7.759 1.00 67.00 101 GLY A C 1
ATOM 770 O O . GLY A 1 101 ? -2.956 -0.228 8.123 1.00 67.00 101 GLY A O 1
ATOM 771 N N . GLY A 1 102 ? -4.558 -1.720 8.620 1.00 76.19 102 GLY A N 1
ATOM 772 C CA . GLY A 1 102 ? -4.448 -1.588 10.072 1.00 76.19 102 GLY A CA 1
ATOM 773 C C . GLY A 1 102 ? -5.732 -1.115 10.743 1.00 76.19 102 GLY A C 1
ATOM 774 O O . GLY A 1 102 ? -6.805 -1.079 10.140 1.00 76.19 102 GLY A O 1
ATOM 775 N N . LEU A 1 103 ? -5.590 -0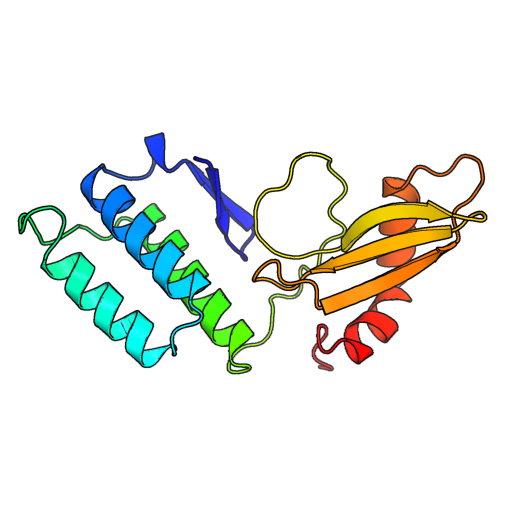.779 12.021 1.00 78.19 103 LEU A N 1
ATOM 776 C CA . LEU A 1 103 ? -6.655 -0.226 12.852 1.00 78.19 103 LEU A CA 1
ATOM 777 C C . LEU A 1 103 ? -6.441 1.280 12.967 1.00 78.19 103 LEU A C 1
ATOM 779 O O . LEU A 1 103 ? -5.426 1.695 13.521 1.00 78.19 103 LEU A O 1
ATOM 783 N N . GLU A 1 104 ? -7.362 2.070 12.428 1.00 80.31 104 GLU A N 1
ATOM 784 C CA . GLU A 1 104 ? -7.339 3.532 12.482 1.00 80.31 104 GLU A CA 1
ATOM 785 C C . GLU A 1 104 ? -8.311 4.016 13.572 1.00 80.31 104 GLU A C 1
ATOM 787 O O . GLU A 1 104 ? -9.512 3.745 13.468 1.00 80.31 104 GLU A O 1
ATOM 792 N N . PRO A 1 105 ? -7.830 4.716 14.616 1.00 84.25 105 PRO A N 1
ATOM 793 C CA . PRO A 1 105 ? -8.698 5.355 15.594 1.00 84.25 105 PRO A CA 1
ATOM 794 C C . PRO A 1 105 ? -9.580 6.412 14.919 1.00 84.25 105 PRO A C 1
ATOM 796 O O . PRO A 1 105 ? -9.085 7.325 14.262 1.00 84.25 105 PRO A O 1
ATOM 799 N N . GLY A 1 106 ? -10.891 6.264 15.068 1.00 85.38 106 GLY A N 1
ATOM 800 C CA . GLY A 1 106 ? -11.912 7.174 14.567 1.00 85.38 106 GLY A CA 1
ATOM 801 C C . GLY A 1 106 ? -12.428 8.098 15.666 1.00 85.38 106 GLY A C 1
ATOM 802 O O . GLY A 1 106 ? -11.666 8.643 16.465 1.00 85.38 106 GLY A O 1
ATOM 803 N N . ARG A 1 107 ? -13.748 8.297 15.702 1.00 89.62 107 ARG A N 1
ATOM 804 C CA . ARG A 1 107 ? -14.382 9.142 16.723 1.00 89.62 107 ARG A CA 1
ATOM 805 C C . ARG A 1 107 ? -14.552 8.412 18.054 1.00 89.62 107 ARG A C 1
ATOM 807 O O . ARG A 1 107 ? -14.722 7.194 18.091 1.00 89.62 107 ARG A O 1
ATOM 814 N N . THR A 1 108 ? -14.622 9.186 19.129 1.00 91.31 108 THR A N 1
ATOM 815 C CA . THR A 1 108 ? -15.041 8.700 20.446 1.00 91.31 108 THR A CA 1
ATOM 816 C C . THR A 1 108 ? -16.497 9.082 20.697 1.00 91.31 108 THR A C 1
ATOM 818 O O . THR A 1 108 ? -16.876 10.241 20.530 1.00 91.31 108 THR A O 1
ATOM 821 N N . GLU A 1 109 ? -17.316 8.118 21.109 1.00 92.62 109 GLU A N 1
ATOM 822 C CA . GLU A 1 109 ? -18.744 8.298 21.377 1.00 92.62 109 GLU A CA 1
ATOM 823 C C . GLU A 1 109 ? -19.167 7.433 22.572 1.00 92.62 109 GLU A C 1
ATOM 825 O O . GLU A 1 109 ? -18.870 6.242 22.617 1.00 92.62 109 GLU A O 1
ATOM 830 N N . ALA A 1 110 ? -19.839 8.034 23.562 1.00 91.94 110 ALA A N 1
ATOM 831 C CA . ALA A 1 110 ? -20.380 7.342 24.742 1.00 91.94 110 ALA A CA 1
ATOM 832 C C . ALA A 1 110 ? -19.381 6.411 25.476 1.00 91.94 110 ALA A C 1
ATOM 834 O O . ALA A 1 110 ? -19.739 5.310 25.889 1.00 91.94 110 ALA A O 1
ATOM 835 N N . GLY A 1 111 ? -18.123 6.843 25.634 1.00 93.06 111 GLY A N 1
ATOM 836 C CA . GLY A 1 111 ? -17.080 6.041 26.294 1.00 93.06 111 GLY A CA 1
ATOM 837 C C . GLY A 1 111 ? -16.548 4.887 25.441 1.00 93.06 111 GLY A C 1
ATOM 838 O O . GLY A 1 111 ? -15.980 3.936 25.969 1.00 93.06 111 GLY A O 1
ATOM 839 N N . ARG A 1 112 ? -16.745 4.941 24.120 1.00 93.81 112 ARG A N 1
ATOM 840 C CA . ARG A 1 112 ? -16.240 3.952 23.168 1.00 93.81 112 ARG A CA 1
ATOM 841 C C . ARG A 1 112 ? -15.487 4.641 22.041 1.00 93.81 112 ARG A C 1
ATOM 843 O O . ARG A 1 112 ? -15.873 5.718 21.593 1.00 93.81 112 ARG A O 1
ATOM 850 N N . LEU A 1 113 ? -14.426 4.003 21.575 1.00 91.81 113 LEU A N 1
ATOM 851 C CA . LEU A 1 113 ? -13.635 4.402 20.424 1.00 91.81 113 LEU A CA 1
ATOM 852 C C . LEU A 1 113 ? -14.102 3.626 19.191 1.00 91.81 113 LEU A C 1
ATOM 854 O O . LEU A 1 113 ? -14.065 2.393 19.180 1.00 91.81 113 LEU A O 1
ATOM 858 N N . GLU A 1 114 ? -14.497 4.342 18.142 1.00 92.00 114 GLU A N 1
ATOM 859 C CA . GLU A 1 114 ? -14.622 3.772 16.803 1.00 92.00 114 GLU A CA 1
ATOM 860 C C . GLU A 1 114 ? -13.222 3.453 16.277 1.00 92.00 114 GLU A C 1
ATOM 862 O O . GLU A 1 114 ? -12.324 4.289 16.314 1.00 92.00 114 GLU A O 1
ATOM 867 N N . VAL A 1 115 ? -13.034 2.249 15.758 1.00 87.56 115 VAL A N 1
ATOM 868 C CA . VAL A 1 115 ? -11.805 1.820 15.101 1.00 87.56 115 VAL A CA 1
ATOM 869 C C . VAL A 1 115 ? -12.161 1.371 13.699 1.00 87.56 115 VAL A C 1
ATOM 871 O O . VAL A 1 115 ? -12.857 0.371 13.510 1.00 87.56 115 VAL A O 1
ATOM 874 N N . VAL A 1 116 ? -11.689 2.115 12.706 1.00 86.00 116 VAL A N 1
ATOM 875 C CA . VAL A 1 116 ? -11.865 1.764 11.301 1.00 86.00 116 VAL A CA 1
ATOM 876 C C . VAL A 1 116 ? -10.832 0.708 10.948 1.00 86.00 116 VAL A C 1
ATOM 878 O O . VAL A 1 116 ? -9.627 0.905 11.108 1.00 86.00 116 VAL A O 1
ATOM 881 N N . VAL A 1 117 ? -11.308 -0.433 10.468 1.00 80.31 117 VAL A N 1
ATOM 882 C CA . VAL A 1 117 ? -10.448 -1.526 10.043 1.00 80.31 117 VAL A CA 1
ATOM 883 C C . VAL A 1 117 ? -10.216 -1.409 8.551 1.00 80.31 117 VAL A C 1
ATOM 885 O O . VAL A 1 117 ? -11.157 -1.440 7.752 1.00 80.31 117 VAL A O 1
ATOM 888 N N . ARG A 1 118 ? -8.947 -1.298 8.176 1.00 78.19 118 ARG A N 1
ATOM 889 C CA . ARG A 1 118 ? -8.527 -1.211 6.783 1.00 78.19 118 ARG A CA 1
ATOM 890 C C . ARG A 1 118 ? -7.701 -2.417 6.391 1.00 78.19 118 ARG A C 1
ATOM 892 O O . ARG A 1 118 ? -6.832 -2.856 7.147 1.00 78.19 118 ARG A O 1
ATOM 899 N N . ASP A 1 119 ? -7.954 -2.933 5.197 1.00 66.88 119 ASP A N 1
ATOM 900 C CA . ASP A 1 119 ? -7.099 -3.970 4.626 1.00 66.88 119 ASP A CA 1
ATOM 901 C C . ASP A 1 119 ? -5.775 -3.405 4.107 1.00 66.88 119 ASP A C 1
ATOM 903 O O . ASP A 1 119 ? -5.552 -2.199 4.055 1.00 66.88 119 ASP A O 1
ATOM 907 N N . ALA A 1 120 ? -4.912 -4.301 3.641 1.00 62.56 120 ALA A N 1
ATOM 908 C CA . ALA A 1 120 ? -3.655 -3.978 2.977 1.00 62.56 120 ALA A CA 1
ATOM 909 C C . ALA A 1 120 ? -3.786 -3.025 1.763 1.00 62.56 120 ALA A C 1
ATOM 911 O O . ALA A 1 120 ? -2.776 -2.477 1.328 1.00 62.56 120 ALA A O 1
ATOM 912 N N . ALA A 1 121 ? -4.983 -2.822 1.203 1.00 59.12 121 ALA A N 1
ATOM 913 C CA . ALA A 1 121 ? -5.272 -1.882 0.116 1.00 59.12 121 ALA A CA 1
ATOM 914 C C . ALA A 1 121 ? -5.908 -0.564 0.614 1.00 59.12 121 ALA A C 1
ATOM 916 O O . ALA A 1 121 ? -6.364 0.244 -0.191 1.00 59.12 121 ALA A O 1
ATOM 917 N N . ASP A 1 122 ? -5.942 -0.346 1.932 1.00 68.81 122 ASP A N 1
ATOM 918 C CA . ASP A 1 122 ? -6.547 0.797 2.624 1.00 68.81 122 ASP A CA 1
ATOM 919 C C . ASP A 1 122 ? -8.056 0.963 2.447 1.00 68.81 122 ASP A C 1
ATOM 921 O O . ASP A 1 122 ? -8.638 1.975 2.864 1.00 68.81 122 ASP A O 1
ATOM 925 N N . LEU A 1 123 ? -8.706 -0.059 1.903 1.00 68.75 123 LEU A N 1
ATOM 926 C CA . LEU A 1 123 ? -10.148 -0.109 1.808 1.00 68.75 123 LEU A CA 1
ATOM 927 C C . LEU A 1 123 ? -10.715 -0.338 3.204 1.00 68.75 123 LEU A C 1
ATOM 929 O O . LEU A 1 123 ? -10.231 -1.187 3.953 1.00 68.75 123 LEU A O 1
ATOM 933 N N . GLU A 1 124 ? -11.743 0.434 3.552 1.00 82.69 124 GLU A N 1
ATOM 934 C CA . GLU A 1 124 ? -12.516 0.184 4.763 1.00 82.69 124 GLU A CA 1
ATOM 935 C C . GLU A 1 124 ? -13.193 -1.179 4.623 1.00 82.69 124 GLU A C 1
ATOM 937 O O . GLU A 1 124 ? -13.927 -1.442 3.668 1.00 82.69 124 GLU A O 1
ATOM 942 N N . ARG A 1 125 ? -12.903 -2.064 5.569 1.00 75.25 125 ARG A N 1
ATOM 943 C CA . ARG A 1 125 ? -13.463 -3.417 5.623 1.00 75.25 125 ARG A CA 1
ATOM 944 C C . ARG A 1 125 ? -14.479 -3.576 6.731 1.00 75.25 125 ARG A C 1
ATOM 946 O O . ARG A 1 125 ? -15.324 -4.459 6.658 1.00 75.25 125 ARG A O 1
ATOM 953 N N . GLY A 1 126 ? -14.423 -2.699 7.721 1.00 83.62 126 GLY A N 1
ATOM 954 C CA . GLY A 1 126 ? -15.405 -2.642 8.779 1.00 83.62 126 GLY A CA 1
ATOM 955 C C . GLY A 1 126 ? -15.035 -1.614 9.828 1.00 83.62 126 GLY A C 1
ATOM 956 O O . GLY A 1 126 ? -14.016 -0.925 9.737 1.00 83.62 126 GLY A O 1
ATOM 957 N N . ARG A 1 127 ? -15.887 -1.538 10.842 1.00 88.69 127 ARG A N 1
ATOM 958 C CA . ARG A 1 127 ? -15.719 -0.666 11.998 1.00 88.69 127 ARG A CA 1
ATOM 959 C C . ARG A 1 127 ? -15.926 -1.484 13.250 1.00 88.69 127 ARG A C 1
ATOM 961 O O . ARG A 1 127 ? -16.846 -2.296 13.312 1.00 88.69 127 ARG A O 1
ATOM 968 N N . LEU A 1 128 ? -15.079 -1.245 14.234 1.00 87.44 128 LEU A N 1
ATOM 969 C CA . LEU A 1 128 ? -15.147 -1.858 15.548 1.00 87.44 128 LEU A CA 1
ATOM 970 C C . LEU A 1 128 ? -15.375 -0.766 16.582 1.00 87.44 128 LEU A C 1
ATOM 972 O O . LEU A 1 128 ? -14.960 0.372 16.389 1.00 87.44 128 LEU A O 1
ATOM 976 N N . TRP A 1 129 ? -16.028 -1.119 17.680 1.00 91.31 129 TRP A N 1
ATOM 977 C CA . TRP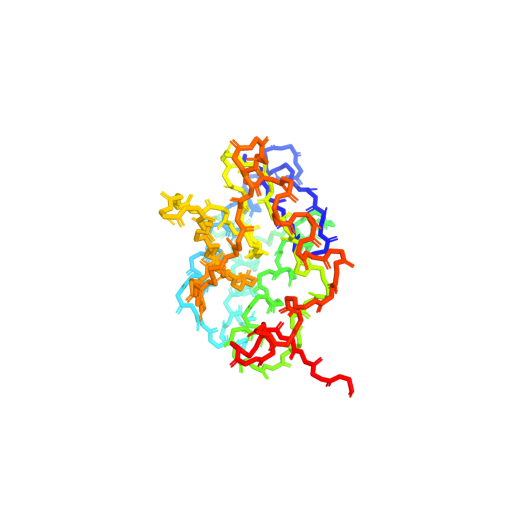 A 1 129 ? -16.247 -0.206 18.793 1.00 91.31 129 TRP A CA 1
ATOM 978 C C . TRP A 1 129 ? -15.605 -0.788 20.041 1.00 91.31 129 TRP A C 1
ATOM 980 O O . TRP A 1 129 ? -16.072 -1.802 20.564 1.00 91.31 129 TRP A O 1
ATOM 990 N N . LEU A 1 130 ? -14.536 -0.148 20.500 1.00 89.06 130 LEU A N 1
ATOM 991 C CA . LEU A 1 130 ? -13.772 -0.570 21.668 1.00 89.06 130 LEU A CA 1
ATOM 992 C C . LEU A 1 130 ? -14.137 0.299 22.864 1.00 89.06 130 LEU A C 1
ATOM 994 O O . LEU A 1 130 ? -14.219 1.514 22.731 1.00 89.06 130 LEU A O 1
ATOM 998 N N . ASP A 1 131 ? -14.325 -0.301 24.034 1.00 93.50 131 ASP A N 1
ATOM 999 C CA . ASP A 1 131 ? -14.556 0.475 25.253 1.00 93.50 131 ASP A CA 1
ATOM 1000 C C . ASP A 1 131 ? -13.305 1.281 25.606 1.00 93.50 131 ASP A C 1
ATOM 1002 O O . ASP A 1 131 ? -12.186 0.763 25.532 1.00 93.50 131 ASP A O 1
ATOM 1006 N N . MET A 1 132 ? -13.507 2.543 25.976 1.00 92.94 132 MET A N 1
ATOM 1007 C CA . MET A 1 132 ? -12.463 3.531 26.223 1.00 92.94 132 MET A CA 1
ATOM 1008 C C . MET A 1 132 ? -12.660 4.145 27.607 1.00 92.94 132 MET A C 1
ATOM 1010 O O . MET A 1 132 ? -13.684 4.767 27.894 1.00 92.94 132 MET A O 1
ATOM 1014 N N . GLY A 1 133 ? -11.663 3.966 28.4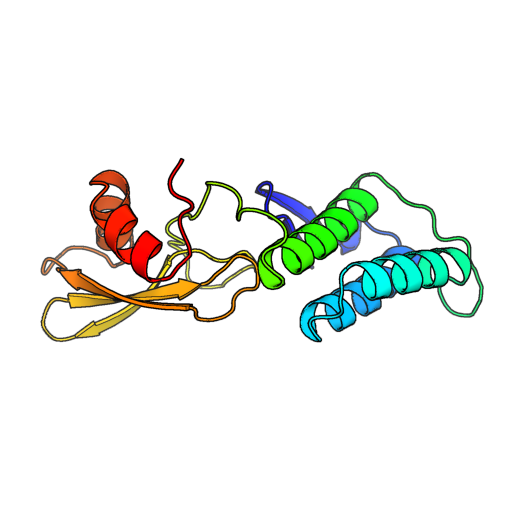71 1.00 91.31 133 GLY A N 1
ATOM 1015 C CA . GLY A 1 133 ? -11.617 4.606 29.777 1.00 91.31 133 GLY A CA 1
ATOM 1016 C C . GLY A 1 133 ? -11.532 6.135 29.673 1.00 91.31 133 GLY A C 1
ATOM 1017 O O . GLY A 1 133 ? -11.063 6.663 28.665 1.00 91.31 133 GLY A O 1
ATOM 1018 N N . PRO A 1 134 ? -11.944 6.866 30.723 1.00 87.62 134 PRO A N 1
ATOM 1019 C CA . PRO A 1 134 ? -12.029 8.330 30.706 1.00 87.62 134 PRO A CA 1
ATOM 1020 C C . PRO A 1 134 ? -10.676 9.037 30.528 1.00 87.62 134 PRO A C 1
ATOM 1022 O O . PRO A 1 134 ? -10.650 10.182 30.089 1.00 87.62 134 PRO A O 1
ATOM 1025 N N . GLU A 1 135 ? -9.570 8.363 30.854 1.00 91.81 135 GLU A N 1
ATOM 1026 C CA . GLU A 1 135 ? -8.201 8.879 30.702 1.00 91.81 135 GLU A CA 1
ATOM 1027 C C . GLU A 1 135 ? -7.376 8.094 29.672 1.00 91.81 135 GLU A C 1
ATOM 1029 O O . GLU A 1 135 ? -6.209 8.416 29.451 1.00 91.81 135 GLU A O 1
ATOM 1034 N N . GLU A 1 136 ? -7.950 7.057 29.047 1.00 89.25 136 GLU A N 1
ATOM 1035 C CA . GLU A 1 136 ? -7.234 6.326 28.002 1.00 89.25 136 GLU A CA 1
ATOM 1036 C C . GLU A 1 136 ? -7.131 7.207 26.755 1.00 89.25 136 GLU A C 1
ATOM 1038 O O . GLU A 1 136 ? -8.096 7.857 26.357 1.00 89.25 136 GLU A O 1
ATOM 1043 N N . THR A 1 137 ? -5.977 7.207 26.097 1.00 88.44 137 THR A N 1
ATOM 1044 C CA . THR A 1 137 ? -5.867 7.749 24.741 1.00 88.44 137 THR A CA 1
ATOM 1045 C C . THR A 1 137 ? -6.355 6.709 23.728 1.00 88.44 137 THR A C 1
ATOM 1047 O O . THR A 1 137 ? -6.292 5.504 24.005 1.00 88.44 137 THR A O 1
ATOM 1050 N N . PRO A 1 138 ? -6.816 7.114 22.529 1.00 85.06 138 PRO A N 1
ATOM 1051 C CA . PRO A 1 138 ? -7.208 6.161 21.493 1.00 85.06 138 PRO A CA 1
ATOM 1052 C C . PRO A 1 138 ? -6.113 5.131 21.187 1.00 85.06 138 PRO A C 1
ATOM 1054 O O . PRO A 1 138 ? -6.389 3.953 20.968 1.00 85.06 138 PRO A O 1
ATOM 1057 N N . GLU A 1 139 ? -4.852 5.549 21.260 1.00 79.25 139 GLU A N 1
ATOM 1058 C CA . GLU A 1 139 ? -3.697 4.686 21.048 1.00 79.25 139 GLU A CA 1
ATOM 1059 C C . GLU A 1 139 ? -3.579 3.603 22.127 1.00 79.25 139 GLU A C 1
ATOM 1061 O O . GLU A 1 139 ? -3.318 2.437 21.820 1.00 79.25 139 GLU A O 1
ATOM 1066 N N . GLN A 1 140 ? -3.805 3.972 23.389 1.00 82.81 140 GLN A N 1
ATOM 1067 C CA . GLN A 1 140 ? -3.799 3.033 24.509 1.00 82.81 140 GLN A CA 1
ATOM 1068 C C . GLN A 1 140 ? -4.933 2.011 24.380 1.00 82.81 140 GLN A C 1
ATOM 1070 O O . GLN A 1 140 ? -4.698 0.821 24.596 1.00 82.81 140 GLN A O 1
ATOM 1075 N N . VAL A 1 141 ? -6.122 2.438 23.940 1.00 84.75 141 VAL A N 1
ATOM 1076 C CA . VAL A 1 141 ? -7.272 1.546 23.710 1.00 84.75 141 VAL A CA 1
ATOM 1077 C C . VAL A 1 141 ? -6.972 0.523 22.616 1.00 84.75 141 VAL A C 1
ATOM 1079 O O . VAL A 1 141 ? -7.142 -0.679 22.833 1.00 84.75 141 VAL A O 1
ATOM 1082 N N . VAL A 1 142 ? -6.499 0.968 21.445 1.00 80.00 142 VAL A N 1
ATOM 1083 C CA . VAL A 1 142 ? -6.196 0.056 20.329 1.00 80.00 142 VAL A CA 1
ATOM 1084 C C . VAL A 1 142 ? -5.031 -0.871 20.692 1.00 80.00 142 VAL A C 1
ATOM 1086 O O . VAL A 1 142 ? -5.098 -2.071 20.423 1.00 80.00 142 VAL A O 1
ATOM 1089 N N . GLY A 1 143 ? -3.993 -0.355 21.359 1.00 76.56 143 GLY A N 1
ATOM 1090 C CA . GLY A 1 143 ? -2.866 -1.154 21.843 1.00 76.56 143 GLY A CA 1
ATOM 1091 C C . GLY A 1 143 ? -3.288 -2.236 22.842 1.00 76.56 143 GLY A C 1
ATOM 1092 O O . GLY A 1 143 ? -2.910 -3.400 22.687 1.00 76.56 143 GLY A O 1
ATOM 1093 N N . ARG A 1 144 ? -4.131 -1.885 23.823 1.00 84.75 144 ARG A N 1
ATOM 1094 C CA . ARG A 1 144 ? -4.705 -2.824 24.799 1.00 84.75 144 ARG A CA 1
ATOM 1095 C C . ARG A 1 144 ? -5.551 -3.893 24.117 1.00 84.75 144 ARG A C 1
ATOM 1097 O O . ARG A 1 144 ? -5.370 -5.079 24.386 1.00 84.75 144 ARG A O 1
ATOM 1104 N N . ALA A 1 145 ? -6.468 -3.490 23.242 1.00 78.69 145 ALA A N 1
ATOM 1105 C CA . ALA A 1 145 ? -7.357 -4.421 22.558 1.00 78.69 145 ALA A CA 1
ATOM 1106 C C . ALA A 1 145 ? -6.578 -5.392 21.657 1.00 78.69 145 ALA A C 1
ATOM 1108 O O . ALA A 1 145 ? -6.932 -6.568 21.561 1.00 78.69 145 ALA A O 1
ATOM 1109 N N . TRP A 1 146 ? -5.504 -4.910 21.020 1.00 72.56 146 TRP A N 1
ATOM 1110 C CA . TRP A 1 146 ? -4.610 -5.735 20.213 1.00 72.56 146 TRP A CA 1
ATOM 1111 C C . TRP A 1 146 ? -3.869 -6.763 21.074 1.00 72.56 146 TRP A C 1
ATOM 1113 O O . TRP A 1 146 ? -3.908 -7.959 20.788 1.00 72.56 146 TRP A O 1
ATOM 1123 N N . ALA A 1 147 ? -3.241 -6.311 22.164 1.00 70.75 147 ALA A N 1
ATOM 1124 C CA . ALA A 1 147 ? -2.485 -7.169 23.076 1.00 70.75 147 ALA A CA 1
ATOM 1125 C C . ALA A 1 147 ? -3.362 -8.224 23.774 1.00 70.75 147 ALA A C 1
ATOM 1127 O O . ALA A 1 147 ? -2.900 -9.331 24.038 1.00 70.75 147 ALA A O 1
ATOM 1128 N N . GLY A 1 148 ? -4.629 -7.900 24.046 1.00 68.50 148 GLY A N 1
ATOM 1129 C CA . GLY A 1 148 ? -5.588 -8.811 24.671 1.00 68.50 148 GLY A CA 1
ATOM 1130 C C . GLY A 1 148 ? -6.144 -9.903 23.749 1.00 68.50 148 GLY A C 1
ATOM 1131 O O . GLY A 1 148 ? -6.919 -10.734 24.213 1.00 68.50 148 GLY A O 1
ATOM 1132 N N . GLY A 1 149 ? -5.817 -9.905 22.450 1.00 63.72 149 GLY A N 1
ATOM 1133 C CA . GLY A 1 149 ? -6.228 -10.938 21.487 1.00 63.72 149 GLY A CA 1
ATOM 1134 C C . GLY A 1 149 ? -7.715 -10.947 21.097 1.00 63.72 149 GLY A C 1
ATOM 1135 O O . GLY A 1 149 ? -8.066 -11.555 20.088 1.00 63.72 149 GLY A O 1
ATOM 1136 N N . GLY A 1 150 ? -8.589 -10.240 21.824 1.00 66.62 150 GLY A N 1
ATOM 1137 C CA . GLY A 1 150 ? -10.033 -10.175 21.548 1.00 66.62 150 GLY A CA 1
ATOM 1138 C C . GLY A 1 150 ? -10.380 -9.594 20.173 1.00 66.62 150 GLY A C 1
ATOM 1139 O O . GLY A 1 150 ? -11.368 -9.989 19.560 1.00 66.62 150 GLY A O 1
ATOM 1140 N N . LEU A 1 151 ? -9.514 -8.731 19.636 1.00 71.69 151 LEU A N 1
ATOM 1141 C CA . LEU A 1 151 ? -9.649 -8.169 18.293 1.00 71.69 151 LEU A CA 1
ATOM 1142 C C . LEU A 1 151 ? -9.599 -9.238 17.190 1.00 71.69 151 LEU A C 1
ATOM 1144 O O . LEU A 1 151 ? -10.273 -9.096 16.176 1.00 71.69 151 LEU A O 1
ATOM 1148 N N . LEU A 1 152 ? -8.843 -10.327 17.374 1.00 66.12 152 LEU A N 1
ATOM 1149 C CA . LEU A 1 152 ? -8.637 -11.335 16.326 1.00 66.12 152 LEU A CA 1
ATOM 1150 C C . LEU A 1 152 ? -9.940 -12.028 15.902 1.00 66.12 152 LEU A C 1
ATOM 1152 O O . LEU A 1 152 ? -10.096 -12.353 14.727 1.00 66.12 152 LEU A O 1
ATOM 1156 N N . GLY A 1 153 ? -10.879 -12.224 16.833 1.00 65.75 153 GLY A N 1
ATOM 1157 C CA . GLY A 1 153 ? -12.189 -12.810 16.535 1.00 65.75 153 GLY A CA 1
ATOM 1158 C C . GLY A 1 153 ? -13.041 -11.901 15.649 1.00 65.75 153 GLY A C 1
ATOM 1159 O O . GLY A 1 153 ? -13.533 -12.336 14.610 1.00 65.75 153 GLY A O 1
ATOM 1160 N N . GLU A 1 154 ? -13.143 -10.625 16.015 1.00 70.25 154 GLU A N 1
ATOM 1161 C CA . GLU A 1 154 ? -13.873 -9.604 15.251 1.00 70.25 154 GLU A CA 1
ATOM 1162 C C . GLU A 1 154 ? -13.274 -9.409 13.852 1.00 70.25 154 GLU A C 1
ATOM 1164 O O . GLU A 1 154 ? -13.971 -9.355 12.840 1.00 70.25 154 GLU A O 1
ATOM 1169 N N . LEU A 1 155 ? -11.946 -9.389 13.768 1.00 68.50 155 LEU A N 1
ATOM 1170 C CA . LEU A 1 155 ? -11.229 -9.244 12.507 1.00 68.50 155 LEU A CA 1
ATOM 1171 C C . LEU A 1 155 ? -11.371 -10.474 11.599 1.00 68.50 155 LEU A C 1
ATOM 1173 O O . LEU A 1 155 ? -11.387 -10.330 10.376 1.00 68.50 155 LEU A O 1
ATOM 1177 N N . ALA A 1 156 ? -11.514 -11.674 12.168 1.00 64.00 156 ALA A N 1
ATOM 1178 C CA . ALA A 1 156 ? -11.818 -12.882 11.404 1.00 64.00 156 ALA A CA 1
ATOM 1179 C C . ALA A 1 156 ? -13.219 -12.822 10.771 1.00 64.00 156 ALA A C 1
ATOM 1181 O O . ALA A 1 156 ? -13.379 -13.233 9.623 1.00 64.00 156 ALA A O 1
ATOM 1182 N N . VAL A 1 157 ? -14.215 -12.262 11.471 1.00 63.88 157 VAL A N 1
ATOM 1183 C CA . VAL A 1 157 ? -15.570 -12.043 10.922 1.00 63.88 157 VAL A CA 1
ATOM 1184 C C . VAL A 1 157 ? -15.540 -11.072 9.739 1.00 63.88 157 VAL A C 1
ATOM 1186 O O . VAL A 1 157 ? -16.263 -11.265 8.764 1.00 63.88 157 VAL A O 1
ATOM 1189 N N . LEU A 1 158 ? -14.649 -10.079 9.778 1.00 62.44 158 LEU A N 1
ATOM 1190 C CA . LEU A 1 158 ? -14.418 -9.141 8.674 1.00 62.44 158 LEU A CA 1
ATOM 1191 C C . LEU A 1 158 ? -13.583 -9.733 7.519 1.00 62.44 158 LEU A C 1
ATOM 1193 O O . LEU A 1 158 ? -13.302 -9.033 6.546 1.00 62.44 158 LEU A O 1
ATOM 1197 N N . GLY A 1 159 ? -13.173 -11.005 7.605 1.00 56.53 159 GLY A N 1
ATOM 1198 C CA . GLY A 1 159 ? -12.364 -11.680 6.584 1.00 56.53 159 GLY A CA 1
ATOM 1199 C C . GLY A 1 159 ? -10.897 -11.240 6.553 1.00 56.53 159 GLY A C 1
ATOM 1200 O O . GLY A 1 159 ? -10.225 -11.418 5.540 1.00 56.53 159 GLY A O 1
ATOM 1201 N N . LEU A 1 160 ? -10.393 -10.646 7.640 1.00 57.91 160 LEU A N 1
ATOM 1202 C CA . LEU A 1 160 ? -9.062 -10.022 7.702 1.00 57.91 160 LEU A CA 1
ATOM 1203 C C . LEU A 1 160 ? -8.029 -10.838 8.474 1.00 57.91 160 LEU A C 1
ATOM 1205 O O . LEU A 1 160 ? -6.852 -10.484 8.492 1.00 57.91 160 LEU A O 1
ATOM 1209 N N . VAL A 1 161 ? -8.458 -11.943 9.081 1.00 52.66 161 VAL A N 1
ATOM 1210 C CA . VAL A 1 161 ? -7.585 -12.933 9.713 1.00 52.66 161 VAL A CA 1
ATOM 1211 C C . VAL A 1 161 ? -7.868 -14.274 9.054 1.00 52.66 161 VAL A C 1
ATOM 1213 O O . VAL A 1 161 ? -8.991 -14.774 9.120 1.00 52.66 161 VAL 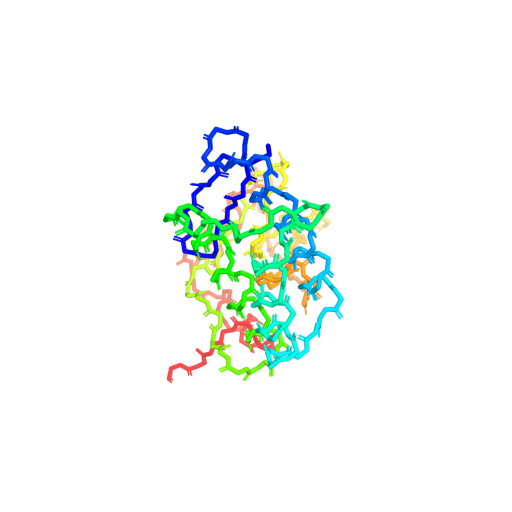A O 1
ATOM 1216 N N . MET A 1 162 ? -6.857 -14.871 8.419 1.00 37.75 162 MET A N 1
ATOM 1217 C CA . MET A 1 162 ? -6.957 -16.276 8.029 1.00 37.75 162 MET A CA 1
ATOM 1218 C C . MET A 1 162 ? -6.861 -17.122 9.296 1.00 37.75 162 MET A C 1
ATOM 1220 O O . MET A 1 162 ? -5.898 -16.992 10.054 1.00 37.75 162 MET A O 1
ATOM 1224 N N . ARG A 1 163 ? -7.852 -17.987 9.535 1.00 36.12 163 ARG A N 1
ATOM 1225 C CA . ARG A 1 163 ? -7.669 -19.099 10.473 1.00 36.12 163 ARG A CA 1
ATOM 1226 C C . ARG A 1 163 ? -6.512 -19.946 9.938 1.00 36.12 163 ARG A C 1
ATOM 1228 O O . ARG A 1 163 ? -6.559 -20.343 8.774 1.00 36.12 163 ARG A O 1
ATOM 1235 N N . ALA A 1 164 ? -5.475 -20.121 10.755 1.00 37.31 164 ALA A N 1
ATOM 1236 C CA . ALA A 1 164 ? -4.448 -21.128 10.513 1.00 37.31 164 ALA A CA 1
ATOM 1237 C C . ALA A 1 164 ? -5.075 -22.529 10.499 1.00 37.31 164 ALA A C 1
ATOM 1239 O O . ALA A 1 164 ? -6.064 -22.729 11.247 1.00 37.31 164 ALA A O 1
#

Radius of gyration: 18.34 Å; Cα contacts (8 Å, |Δi|>4): 240; chains: 1; bounding box: 37×32×56 Å

Secondary structure (DSSP, 8-state):
-EEE-TTS-EEETTTSS-HHHHHHHHHHHHHHHTT--HHHHHHHHHHHHHHTTTT-PPPP--HHHHHHHHHHHHHHHHHTTSSPPPS---B---SSPPSS-EEEEEEEETTEEEEEEE-TT--EEEEEEEE--TT--HHHHHHHHHHTSTHHHHHHHTT-S---

Solvent-accessible surface area (backbone atoms only — not comparable to full-atom values): 9464 Å² total; per-residue (Å²): 96,79,46,54,38,85,88,68,49,78,42,46,44,71,80,64,36,52,73,55,49,47,52,46,47,53,55,51,52,53,42,48,70,71,60,48,54,64,69,59,47,51,54,52,49,54,51,39,32,52,36,36,56,95,68,63,34,68,51,80,78,45,75,58,51,46,50,53,59,48,36,48,51,50,41,36,30,34,75,71,70,74,40,79,76,72,94,68,75,37,70,47,74,66,94,82,85,79,72,49,39,19,36,39,73,59,59,76,56,97,57,23,35,34,29,39,33,26,40,64,78,56,45,79,64,49,74,45,78,42,77,39,59,98,84,56,49,70,50,54,40,46,50,50,43,54,74,66,52,66,49,57,61,60,35,34,75,59,69,72,42,82,82,127

Foldseek 3Di:
DWAQFLVRDIDDCVPRHDPQLVVLLVVLVVCLLVLDALVVSVVVSVVCCAQTPPSPDNHDCDPRSVRSSVRSSQSSCVVVVNDARPPCLDDDQDDDDHAAWHWDFDDDDPQWTKTFGAHGRRDGLDIDIFGHDPPDDSSNRSVVCVVVCVVQVVCVVSVNDDDD

pLDDT: mean 79.27, std 15.44, range [34.94, 96.81]

Mean predicted aligned error: 11.05 Å

Sequence (164 aa):
MIYLTLAGRAVDCDLDLTSPQRHVLQKLLTWEHLGLKLEDFAARRAKALEQGWGGLGPVEQTPAFAAVAGDLAARLAIRHGQAAPPGWLKAQLWPGRYAGGGLEPGRTEAGRLEVVVRDAADLERGRLWLDMGPEETPEQVVGRAWAGGGLLGELAVLGLVMRA